Protein AF-A0A921Z868-F1 (afdb_monomer_lite)

Secondary structure (DSSP, 8-state):
-BS-----TT-HHHHHHHHHHHHHH---HHHHHHHHHHHHHHHHHHTT--SSS-------B-GGGGSHHHHTTS-HHHHTT--GGGSS--HHHHHHHHHHHHHHHTS---SGGGBTTTB--HHHHH-HHHHHHHHHHHHT-

Radius of gyration: 20.1 Å; chains: 1; bounding box: 39×44×49 Å

Foldseek 3Di:
DEDQDFDDCPDPVLVVVQVCCCPPVVDHSVLVRLLVSLVVLLVVQVVQDDDPLGDDDRDDHDLVCLDPSNLVSHPPVVSVVCDPVNHPDDPVRNVVVVVVVCVVSPPDD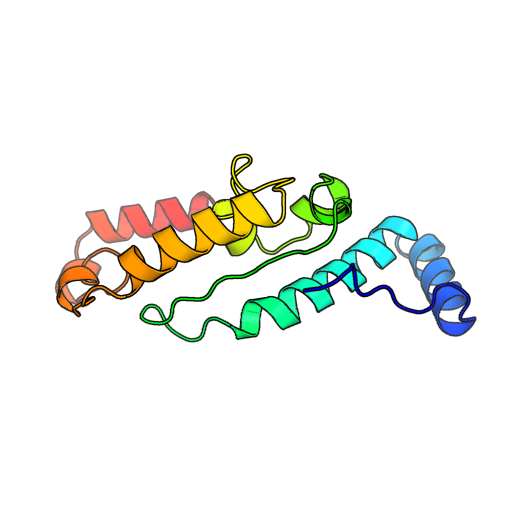DVVNCYPPPDDDPVRVPDPVNVVVVVVVVVVD

Structure (mmCIF, N/CA/C/O backbone):
data_AF-A0A921Z868-F1
#
_entry.id   AF-A0A921Z868-F1
#
loop_
_atom_site.group_PDB
_atom_site.id
_atom_site.type_symbol
_atom_site.label_atom_id
_atom_site.label_alt_id
_atom_site.label_comp_id
_atom_site.label_asym_id
_atom_site.label_entity_id
_atom_site.label_seq_id
_atom_site.pdbx_PDB_ins_code
_atom_site.Cartn_x
_atom_site.Cartn_y
_atom_site.Cartn_z
_atom_site.occupancy
_atom_site.B_iso_or_equiv
_atom_site.auth_seq_id
_atom_site.auth_comp_id
_atom_site.auth_asym_id
_atom_site.auth_atom_id
_atom_site.pdbx_PDB_model_num
ATOM 1 N N . MET A 1 1 ? 4.051 8.704 1.900 1.00 89.56 1 MET A N 1
ATOM 2 C CA . MET A 1 1 ? 5.018 8.304 0.860 1.00 89.56 1 MET A CA 1
ATOM 3 C C . MET A 1 1 ? 4.759 9.133 -0.376 1.00 89.56 1 MET A C 1
ATOM 5 O O . MET A 1 1 ? 3.651 9.090 -0.898 1.00 89.56 1 MET A O 1
ATOM 9 N N . PHE A 1 2 ? 5.755 9.905 -0.797 1.00 93.56 2 PHE A N 1
ATOM 10 C CA . PHE A 1 2 ? 5.672 10.733 -1.993 1.00 93.56 2 PHE A CA 1
ATOM 11 C C . PHE A 1 2 ? 6.247 9.977 -3.184 1.00 93.56 2 PHE A C 1
ATOM 13 O O . PHE A 1 2 ? 7.409 9.577 -3.151 1.00 93.56 2 PHE A O 1
ATOM 20 N N . GLY A 1 3 ? 5.429 9.787 -4.220 1.00 93.69 3 GLY A N 1
ATOM 21 C CA . GLY A 1 3 ? 5.835 9.065 -5.421 1.00 93.69 3 GLY A CA 1
ATOM 22 C C . GLY A 1 3 ? 6.050 7.561 -5.221 1.00 93.69 3 GLY A C 1
ATOM 23 O O . GLY A 1 3 ? 5.985 7.027 -4.113 1.00 93.69 3 GLY A O 1
ATOM 24 N N . ILE A 1 4 ? 6.308 6.870 -6.333 1.00 93.62 4 ILE A N 1
ATOM 25 C CA . ILE A 1 4 ? 6.720 5.462 -6.342 1.00 93.62 4 ILE A CA 1
ATOM 26 C C . ILE A 1 4 ? 8.253 5.402 -6.404 1.00 93.62 4 ILE A C 1
ATOM 28 O O . ILE A 1 4 ? 8.825 5.986 -7.331 1.00 93.62 4 ILE A O 1
ATOM 32 N N . PRO A 1 5 ? 8.921 4.692 -5.474 1.00 94.88 5 PRO A N 1
ATOM 33 C CA . PRO A 1 5 ? 10.377 4.628 -5.410 1.00 94.88 5 PRO A CA 1
ATOM 34 C C . PRO A 1 5 ? 10.931 3.669 -6.474 1.00 94.88 5 PRO A C 1
ATOM 36 O O . PRO A 1 5 ? 11.266 2.521 -6.190 1.00 94.88 5 PRO A O 1
ATOM 39 N N . TYR A 1 6 ? 11.000 4.134 -7.720 1.00 93.38 6 TYR A N 1
ATOM 40 C CA . TYR A 1 6 ? 11.653 3.396 -8.797 1.00 93.38 6 TYR A CA 1
ATOM 41 C C . TYR A 1 6 ? 13.171 3.554 -8.730 1.00 93.38 6 TYR A C 1
ATOM 43 O O . TYR A 1 6 ? 13.695 4.652 -8.549 1.00 93.38 6 TYR A O 1
ATOM 51 N N . VAL A 1 7 ? 13.873 2.444 -8.942 1.00 91.38 7 VAL A N 1
ATOM 52 C CA . VAL A 1 7 ? 15.312 2.449 -9.210 1.00 91.38 7 VAL A CA 1
ATOM 53 C C . VAL A 1 7 ? 15.600 3.071 -10.577 1.00 91.38 7 VAL A C 1
ATOM 55 O O . VAL A 1 7 ? 14.751 3.073 -11.470 1.00 91.38 7 VAL A O 1
ATOM 58 N N . PHE A 1 8 ? 16.816 3.585 -10.760 1.00 92.62 8 PHE A N 1
ATOM 59 C CA . PHE A 1 8 ? 17.227 4.193 -12.022 1.00 92.62 8 PHE A CA 1
ATOM 60 C C . PHE A 1 8 ? 17.201 3.175 -13.173 1.00 92.62 8 PHE A C 1
ATOM 62 O O . PHE A 1 8 ? 18.060 2.294 -13.273 1.00 92.62 8 PHE A O 1
ATOM 69 N N . THR A 1 9 ? 16.216 3.314 -14.063 1.00 89.62 9 THR A N 1
ATOM 70 C CA . THR A 1 9 ? 15.910 2.334 -15.118 1.00 89.62 9 THR A CA 1
ATOM 71 C C . THR A 1 9 ? 16.952 2.276 -16.232 1.00 89.62 9 THR A C 1
ATOM 73 O O . THR A 1 9 ? 17.073 1.260 -16.912 1.00 89.62 9 THR A O 1
ATOM 76 N N . GLN A 1 10 ? 17.747 3.332 -16.422 1.00 89.88 10 GLN A N 1
ATOM 77 C CA . GLN A 1 10 ? 18.775 3.367 -17.468 1.00 89.88 10 GLN A CA 1
ATOM 78 C C . GLN A 1 10 ? 20.109 2.730 -17.034 1.00 89.88 10 GLN A C 1
ATOM 80 O O . GLN A 1 10 ? 21.035 2.653 -17.842 1.00 89.88 10 GLN A O 1
ATOM 85 N N . SER A 1 11 ? 20.219 2.242 -15.793 1.00 94.69 11 SER A N 1
ATOM 86 C CA . SER A 1 11 ? 21.416 1.546 -15.307 1.00 94.69 11 SER A CA 1
ATOM 87 C C . SER A 1 11 ? 21.700 0.272 -16.109 1.00 94.69 11 SER A C 1
ATOM 89 O O . SER A 1 11 ? 20.817 -0.568 -16.290 1.00 94.69 11 SER A O 1
ATOM 91 N N . ARG A 1 12 ? 22.959 0.083 -16.531 1.00 95.31 12 ARG A N 1
ATOM 92 C CA . ARG A 1 12 ? 23.402 -1.131 -17.243 1.00 95.31 12 ARG A CA 1
ATOM 93 C C . ARG A 1 12 ? 23.224 -2.396 -16.400 1.00 95.31 12 ARG A C 1
ATOM 95 O O . ARG A 1 12 ? 22.795 -3.414 -16.927 1.00 95.31 12 ARG A O 1
ATOM 102 N N . ILE A 1 13 ? 23.496 -2.309 -15.095 1.00 95.19 13 ILE A N 1
ATOM 103 C CA . ILE A 1 13 ? 23.361 -3.436 -14.158 1.00 95.19 13 ILE A CA 1
ATOM 104 C C . ILE A 1 13 ? 21.901 -3.886 -14.081 1.00 95.19 13 ILE A C 1
ATOM 106 O O . ILE A 1 13 ? 21.606 -5.078 -14.116 1.00 95.19 13 ILE A O 1
ATOM 110 N N . LEU A 1 14 ? 20.976 -2.926 -14.003 1.00 94.31 14 LEU A N 1
ATOM 111 C CA . LEU A 1 14 ? 19.555 -3.236 -13.933 1.00 94.31 14 LEU A CA 1
ATOM 112 C C . LEU A 1 14 ? 19.052 -3.831 -15.249 1.00 94.31 14 LEU A C 1
ATOM 114 O O . LEU A 1 14 ? 18.347 -4.829 -15.202 1.00 94.31 14 LEU A O 1
ATOM 118 N N . LYS A 1 15 ? 19.449 -3.277 -16.402 1.00 94.50 15 LYS A N 1
ATOM 119 C CA . LYS A 1 15 ? 19.085 -3.832 -17.715 1.00 94.50 15 LYS A CA 1
ATOM 120 C C . LYS A 1 15 ? 19.548 -5.279 -17.876 1.00 94.50 15 LYS A C 1
ATOM 122 O O . LYS A 1 15 ? 18.722 -6.133 -18.151 1.00 94.50 15 LYS A O 1
ATOM 127 N N . ALA A 1 16 ? 20.814 -5.571 -17.571 1.00 95.81 16 ALA A N 1
ATOM 128 C CA . ALA A 1 16 ? 21.332 -6.939 -17.628 1.00 95.81 16 ALA A CA 1
ATOM 129 C C . ALA A 1 16 ? 20.565 -7.897 -16.696 1.00 95.81 16 ALA A C 1
ATOM 131 O O . ALA A 1 16 ? 20.282 -9.037 -17.058 1.00 95.81 16 ALA A O 1
ATOM 132 N N . ARG A 1 17 ? 20.175 -7.429 -15.501 1.00 95.56 17 ARG A N 1
ATOM 133 C CA . ARG A 1 17 ? 19.330 -8.205 -14.584 1.00 95.56 17 ARG A CA 1
ATOM 134 C C . ARG A 1 17 ? 17.926 -8.438 -15.148 1.00 95.56 17 ARG A C 1
ATOM 136 O O . ARG A 1 17 ? 17.387 -9.525 -14.975 1.00 95.56 17 ARG A O 1
ATOM 143 N N . LEU A 1 18 ? 17.330 -7.428 -15.775 1.00 95.00 18 LEU A N 1
ATOM 144 C CA . LEU A 1 18 ? 16.012 -7.521 -16.401 1.00 95.00 18 LEU A CA 1
ATOM 145 C C . LEU A 1 18 ? 16.025 -8.489 -17.592 1.00 95.00 18 LEU A C 1
ATOM 147 O O . LEU A 1 18 ? 15.141 -9.337 -17.667 1.00 95.00 18 LEU A O 1
ATOM 151 N N . ASP A 1 19 ? 17.054 -8.430 -18.442 1.00 95.31 19 ASP A N 1
ATOM 152 C CA . ASP A 1 19 ? 17.256 -9.369 -19.552 1.00 95.31 19 ASP A CA 1
ATOM 153 C C . ASP A 1 19 ? 17.386 -10.810 -19.035 1.00 95.31 19 ASP A C 1
ATOM 155 O O . ASP A 1 19 ? 16.680 -11.703 -19.494 1.00 95.31 19 ASP A O 1
ATOM 159 N N . TYR A 1 20 ? 18.194 -11.029 -17.991 1.00 96.81 20 TYR A N 1
ATOM 160 C CA . TYR A 1 20 ? 18.324 -12.344 -17.357 1.00 96.81 20 TYR A CA 1
ATOM 161 C C . TYR A 1 20 ? 16.990 -12.870 -16.797 1.00 96.81 20 TYR A C 1
ATOM 163 O O . TYR A 1 20 ? 16.647 -14.037 -16.985 1.00 96.81 20 TYR A O 1
ATOM 171 N N . LEU A 1 21 ? 16.210 -12.014 -16.125 1.00 96.62 21 LEU A N 1
ATOM 172 C CA . LEU A 1 21 ? 14.900 -12.384 -15.576 1.00 96.62 21 LEU A CA 1
ATOM 173 C C . LEU A 1 21 ? 13.869 -12.696 -16.666 1.00 96.62 21 LEU A C 1
ATOM 175 O O . LEU A 1 21 ? 13.034 -13.586 -16.483 1.00 96.62 21 LEU A O 1
ATOM 179 N N . ARG A 1 22 ? 13.937 -11.989 -17.794 1.00 95.38 22 ARG A N 1
ATOM 180 C CA . ARG A 1 22 ? 13.094 -12.245 -18.959 1.00 95.38 22 ARG A CA 1
ATOM 181 C C . ARG A 1 22 ? 13.444 -13.586 -19.599 1.00 95.38 22 ARG A C 1
ATOM 183 O O . ARG A 1 22 ? 12.546 -14.389 -19.827 1.00 95.38 22 ARG A O 1
ATOM 190 N N . ASP A 1 23 ? 14.727 -13.841 -19.836 1.00 96.56 23 ASP A N 1
ATOM 191 C CA . ASP A 1 23 ? 15.167 -14.989 -20.629 1.00 96.56 23 ASP A CA 1
ATOM 192 C C . ASP A 1 23 ? 15.126 -16.305 -19.828 1.00 96.56 23 ASP A C 1
ATOM 194 O O . ASP A 1 23 ? 14.766 -17.344 -20.375 1.00 96.56 23 ASP A O 1
ATOM 198 N N . GLN A 1 24 ? 15.450 -16.278 -18.527 1.00 97.00 24 GLN A N 1
ATOM 199 C CA . GLN A 1 24 ? 15.486 -17.486 -17.684 1.00 97.00 24 GLN A CA 1
ATOM 200 C C . GLN A 1 24 ? 14.175 -17.771 -16.946 1.00 97.00 24 GLN A C 1
ATOM 202 O O . GLN A 1 24 ? 13.808 -18.929 -16.767 1.00 97.00 24 GLN A O 1
ATOM 207 N N . PHE A 1 25 ? 13.472 -16.727 -16.493 1.00 95.31 25 PHE A N 1
ATOM 208 C CA . PHE A 1 25 ? 12.293 -16.868 -15.625 1.00 95.31 25 PHE A CA 1
ATOM 209 C C . PHE A 1 25 ? 10.996 -16.378 -16.275 1.00 95.31 25 PHE A C 1
ATOM 211 O O . PHE A 1 25 ? 9.948 -16.429 -15.634 1.00 95.31 25 PHE A O 1
ATOM 218 N N . GLN A 1 26 ? 11.049 -15.894 -17.523 1.00 95.31 26 GLN A N 1
ATOM 219 C CA . GLN A 1 26 ? 9.895 -15.351 -18.253 1.00 95.31 26 GLN A CA 1
ATOM 220 C C . GLN A 1 26 ? 9.190 -14.203 -17.507 1.00 95.31 26 GLN A C 1
ATOM 222 O O . GLN A 1 26 ? 7.992 -13.962 -17.670 1.00 95.31 26 GLN A O 1
ATOM 227 N N . ILE A 1 27 ? 9.935 -13.460 -16.682 1.00 95.12 27 ILE A N 1
ATOM 228 C CA . ILE A 1 27 ? 9.400 -12.324 -15.932 1.00 95.12 27 ILE A CA 1
ATOM 229 C C . ILE A 1 27 ? 9.498 -11.074 -16.800 1.00 95.12 27 ILE A C 1
ATOM 231 O O . ILE A 1 27 ? 10.575 -10.688 -17.252 1.00 95.12 27 ILE A O 1
ATOM 235 N N . ARG A 1 28 ? 8.367 -10.392 -16.996 1.00 94.19 28 ARG A N 1
ATOM 236 C CA . ARG A 1 28 ? 8.333 -9.121 -17.725 1.00 94.19 28 ARG A CA 1
ATOM 237 C C . ARG A 1 28 ? 9.033 -8.026 -16.928 1.00 94.19 28 ARG A C 1
ATOM 239 O O . ARG A 1 28 ? 8.842 -7.897 -15.718 1.00 94.19 28 ARG A O 1
ATOM 246 N 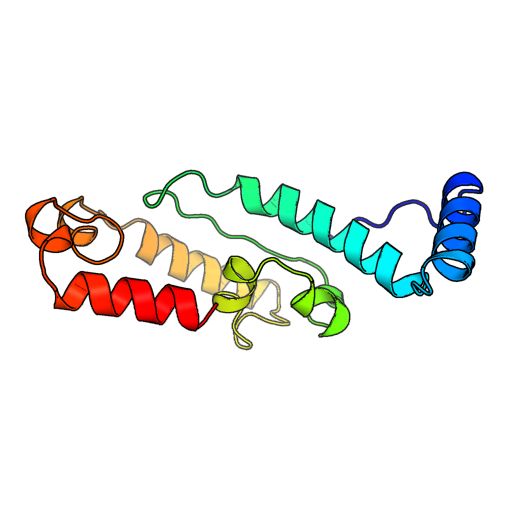N . GLU A 1 29 ? 9.748 -7.159 -17.632 1.00 92.81 29 GLU A N 1
ATOM 247 C CA . GLU A 1 29 ? 10.531 -6.083 -17.016 1.00 92.81 29 GLU A CA 1
ATOM 248 C C . GLU A 1 29 ? 9.671 -5.159 -16.139 1.00 92.81 29 GLU A C 1
ATOM 250 O O . GLU A 1 29 ? 10.017 -4.855 -14.997 1.00 92.81 29 GLU A O 1
ATOM 255 N N . ASN A 1 30 ? 8.490 -4.780 -16.640 1.00 91.56 30 ASN A N 1
ATOM 256 C CA . ASN A 1 30 ? 7.541 -3.930 -15.919 1.00 91.56 30 ASN A CA 1
ATOM 257 C C . ASN A 1 30 ? 7.011 -4.572 -14.628 1.00 91.56 30 ASN A C 1
ATOM 259 O O . ASN A 1 30 ? 6.765 -3.858 -13.650 1.00 91.56 30 ASN A O 1
ATOM 263 N N . ASP A 1 31 ? 6.846 -5.898 -14.610 1.00 93.19 31 ASP A N 1
ATOM 264 C CA . ASP A 1 31 ? 6.366 -6.621 -13.431 1.00 93.19 31 ASP A CA 1
ATOM 265 C C . ASP A 1 31 ? 7.430 -6.608 -12.332 1.00 93.19 31 ASP A C 1
ATOM 267 O O . ASP A 1 31 ? 7.106 -6.338 -11.173 1.00 93.19 31 ASP A O 1
ATOM 271 N N . PHE A 1 32 ? 8.703 -6.806 -12.696 1.00 94.25 32 PHE A N 1
ATOM 272 C CA . PHE A 1 32 ? 9.820 -6.716 -11.757 1.00 94.25 32 PHE A CA 1
ATOM 273 C C . PHE A 1 32 ? 9.997 -5.296 -11.205 1.00 94.25 32 PHE A C 1
ATOM 275 O O . PHE A 1 32 ? 10.081 -5.119 -9.990 1.00 94.25 32 PHE A O 1
ATOM 282 N N . LEU A 1 33 ? 9.998 -4.274 -12.069 1.00 93.94 33 LEU A N 1
ATOM 283 C CA . LEU A 1 33 ? 10.144 -2.877 -11.643 1.00 93.94 33 LEU A CA 1
ATOM 284 C C . LEU A 1 33 ? 9.020 -2.449 -10.697 1.00 93.94 33 LEU A C 1
ATOM 286 O O . LEU A 1 33 ? 9.259 -1.768 -9.700 1.00 93.94 33 LEU A O 1
ATOM 290 N N . THR A 1 34 ? 7.786 -2.852 -11.005 1.00 93.75 34 THR A N 1
ATOM 291 C CA . THR A 1 34 ? 6.628 -2.547 -10.162 1.00 93.75 34 THR A CA 1
ATOM 292 C C . THR A 1 34 ? 6.707 -3.304 -8.843 1.00 93.75 34 THR A C 1
ATOM 294 O O . THR A 1 34 ? 6.489 -2.709 -7.793 1.00 93.75 34 THR A O 1
ATOM 297 N N . PHE A 1 35 ? 7.064 -4.588 -8.866 1.00 94.25 35 PHE A N 1
ATOM 298 C CA . PHE A 1 35 ? 7.253 -5.382 -7.656 1.00 94.25 35 PHE A CA 1
ATOM 299 C C . PHE A 1 35 ? 8.309 -4.776 -6.726 1.00 94.25 35 PHE A C 1
ATOM 301 O O . PHE A 1 35 ? 8.038 -4.582 -5.542 1.00 94.25 35 PHE A O 1
ATOM 308 N N . ASP A 1 36 ? 9.484 -4.433 -7.255 1.00 95.12 36 ASP A N 1
ATOM 309 C CA . ASP A 1 36 ? 10.579 -3.896 -6.452 1.00 95.12 36 ASP A CA 1
ATOM 310 C C . ASP A 1 36 ? 10.220 -2.541 -5.830 1.00 95.12 36 ASP A C 1
ATOM 312 O O . ASP A 1 36 ? 10.394 -2.332 -4.626 1.00 95.12 36 ASP A O 1
ATOM 316 N N . ALA A 1 37 ? 9.618 -1.647 -6.617 1.00 95.06 37 ALA A N 1
ATOM 317 C CA . ALA A 1 37 ? 9.178 -0.354 -6.117 1.00 95.06 37 ALA A CA 1
ATOM 318 C C . ALA A 1 37 ? 8.084 -0.491 -5.044 1.00 95.06 37 ALA A C 1
ATOM 320 O O . ALA A 1 37 ? 8.151 0.164 -4.002 1.00 95.06 37 ALA A O 1
ATOM 321 N N . MET A 1 38 ? 7.102 -1.375 -5.255 1.00 94.81 38 MET A N 1
ATOM 322 C CA . MET A 1 38 ? 6.020 -1.613 -4.293 1.00 94.81 38 MET A CA 1
ATOM 323 C C . MET A 1 38 ? 6.516 -2.286 -3.008 1.00 94.81 38 MET A C 1
ATOM 325 O O . MET A 1 38 ? 6.024 -1.967 -1.924 1.00 94.81 38 MET A O 1
ATOM 329 N N . ARG A 1 39 ? 7.531 -3.151 -3.098 1.00 94.06 39 ARG A N 1
ATOM 330 C CA . ARG A 1 39 ? 8.187 -3.776 -1.943 1.00 94.06 39 ARG A CA 1
ATOM 331 C C . ARG A 1 39 ? 8.874 -2.734 -1.060 1.00 94.06 39 ARG A C 1
ATOM 333 O O . ARG A 1 39 ? 8.638 -2.720 0.146 1.00 94.06 39 ARG A O 1
ATOM 340 N N . HIS A 1 40 ? 9.669 -1.835 -1.643 1.00 94.44 40 HIS A N 1
ATOM 341 C CA . HIS A 1 40 ? 10.321 -0.752 -0.894 1.00 94.44 40 HIS A CA 1
ATOM 342 C C . HIS A 1 40 ? 9.303 0.227 -0.297 1.00 94.44 40 HIS A C 1
ATOM 344 O O . HIS A 1 40 ? 9.386 0.593 0.875 1.00 94.44 40 HIS A O 1
ATOM 350 N N . ALA A 1 41 ? 8.297 0.598 -1.087 1.00 94.56 41 ALA A N 1
ATOM 351 C CA . ALA A 1 41 ? 7.169 1.416 -0.667 1.00 94.56 41 ALA A CA 1
ATOM 352 C C . ALA A 1 41 ? 6.470 0.831 0.581 1.00 94.56 41 ALA A C 1
ATOM 354 O O . ALA A 1 41 ? 6.356 1.498 1.615 1.00 94.56 41 ALA A O 1
ATOM 355 N N . ALA A 1 42 ? 6.053 -0.434 0.513 1.00 93.25 42 ALA A N 1
ATOM 356 C CA . ALA A 1 42 ? 5.396 -1.121 1.618 1.00 93.25 42 ALA A CA 1
ATOM 357 C C . ALA A 1 42 ? 6.312 -1.277 2.841 1.00 93.25 42 ALA A C 1
ATOM 359 O O . ALA A 1 42 ? 5.846 -1.140 3.969 1.00 93.25 42 ALA A O 1
ATOM 360 N N . GLN A 1 43 ? 7.611 -1.506 2.635 1.00 93.06 43 GLN A N 1
ATOM 361 C CA . GLN A 1 43 ? 8.584 -1.617 3.722 1.00 93.06 43 GLN A CA 1
ATOM 362 C C . GLN A 1 43 ? 8.697 -0.317 4.527 1.00 93.06 43 GLN A C 1
ATOM 364 O O . GLN A 1 43 ? 8.738 -0.361 5.754 1.00 93.06 43 GLN A O 1
ATOM 369 N N . CYS A 1 44 ? 8.738 0.836 3.858 1.00 92.25 44 CYS A N 1
ATOM 370 C CA . CYS A 1 44 ? 8.790 2.132 4.533 1.00 92.25 44 CYS A CA 1
ATOM 371 C C . CYS A 1 44 ? 7.501 2.407 5.316 1.00 92.25 44 CYS A C 1
ATOM 373 O O . CYS A 1 44 ? 7.551 2.829 6.468 1.00 92.25 44 CYS A O 1
ATOM 375 N N . VAL A 1 45 ? 6.350 2.135 4.698 1.00 91.75 45 VAL A N 1
ATOM 376 C CA . VAL A 1 45 ? 5.031 2.379 5.296 1.00 91.75 45 VAL A CA 1
ATOM 377 C C . VAL A 1 45 ? 4.750 1.441 6.472 1.00 91.75 45 VAL A C 1
ATOM 379 O O . VAL A 1 45 ? 4.238 1.878 7.500 1.00 91.75 45 VAL A O 1
ATOM 382 N N . GLY A 1 46 ? 5.153 0.174 6.369 1.00 90.38 46 GLY A N 1
ATOM 383 C CA . GLY A 1 46 ? 4.942 -0.836 7.406 1.00 90.38 46 GLY A CA 1
ATOM 384 C C . GLY A 1 46 ? 5.670 -0.560 8.723 1.00 90.38 46 GLY A C 1
ATOM 385 O O . GLY A 1 46 ? 5.313 -1.145 9.737 1.00 90.38 46 GLY A O 1
ATOM 386 N N . ARG A 1 47 ? 6.648 0.356 8.750 1.00 90.81 47 ARG A N 1
ATOM 387 C CA . ARG A 1 47 ? 7.362 0.743 9.981 1.00 90.81 47 ARG A CA 1
ATOM 388 C C . ARG A 1 47 ? 6.538 1.615 10.931 1.00 90.81 47 ARG A C 1
ATOM 390 O O . ARG A 1 47 ? 6.961 1.805 12.069 1.00 90.81 47 ARG A O 1
ATOM 397 N N . ALA A 1 48 ? 5.412 2.165 10.471 1.00 89.44 48 ALA A N 1
ATOM 398 C CA . ALA A 1 48 ? 4.580 3.060 11.274 1.00 89.44 48 ALA A CA 1
ATOM 399 C C . ALA A 1 48 ? 3.774 2.336 12.369 1.00 89.44 48 ALA A C 1
ATOM 401 O O . ALA A 1 48 ? 3.357 2.980 13.323 1.00 89.44 48 ALA A O 1
ATOM 402 N N . LEU A 1 49 ? 3.567 1.021 12.249 1.00 89.69 49 LEU A N 1
ATOM 403 C CA . LEU A 1 49 ? 2.841 0.209 13.230 1.00 89.69 49 LEU A CA 1
ATOM 404 C C . LEU A 1 49 ? 3.807 -0.781 13.890 1.00 89.69 49 LEU A C 1
ATOM 406 O O . LEU A 1 49 ? 4.551 -1.460 13.181 1.00 89.69 49 LEU A O 1
ATOM 410 N N . ARG A 1 50 ? 3.799 -0.884 15.227 1.00 88.50 50 ARG A N 1
ATOM 411 C CA . ARG A 1 50 ? 4.615 -1.869 15.967 1.00 88.50 50 ARG A CA 1
ATOM 412 C C . ARG A 1 50 ? 3.767 -2.815 16.814 1.00 88.50 50 ARG A C 1
ATOM 414 O O . ARG A 1 50 ? 4.068 -4.003 16.862 1.00 88.50 50 ARG A O 1
ATOM 421 N N . GLY A 1 51 ? 2.706 -2.314 17.440 1.00 86.56 51 GLY A N 1
ATOM 422 C CA . GLY A 1 51 ? 1.760 -3.093 18.240 1.00 86.56 51 GLY A CA 1
ATOM 423 C C . GLY A 1 51 ? 0.300 -2.894 17.830 1.00 86.56 51 GLY A C 1
ATOM 424 O O . GLY A 1 51 ? -0.016 -2.113 16.939 1.00 86.56 51 GLY A O 1
ATOM 425 N N . LYS A 1 52 ? -0.610 -3.607 18.505 1.00 85.50 52 LYS A N 1
ATOM 426 C CA . LYS A 1 52 ? -2.070 -3.466 18.318 1.00 85.50 52 LYS A CA 1
ATOM 427 C C . LYS A 1 52 ? -2.642 -2.188 18.937 1.00 85.50 52 LYS A C 1
ATOM 429 O O . LYS A 1 52 ? -3.724 -1.769 18.553 1.00 85.50 52 LYS A O 1
ATOM 434 N N . THR A 1 53 ? -1.922 -1.600 19.886 1.00 85.94 53 THR A N 1
ATOM 435 C CA . THR A 1 53 ? -2.245 -0.312 20.512 1.00 85.94 53 THR A CA 1
ATOM 436 C C . THR A 1 53 ? -1.785 0.875 19.675 1.00 85.94 53 THR A C 1
ATOM 438 O O . THR A 1 53 ? -2.260 1.987 19.883 1.00 85.94 53 THR A O 1
ATOM 441 N N . ASP A 1 54 ? -0.854 0.652 18.746 1.00 90.06 54 ASP A N 1
ATOM 442 C CA . ASP A 1 54 ? -0.337 1.710 17.894 1.00 90.06 54 ASP A CA 1
ATOM 443 C C . ASP A 1 54 ? -1.293 1.938 16.731 1.00 90.06 54 ASP A C 1
ATOM 445 O O . ASP A 1 54 ? -1.740 1.000 16.068 1.00 90.06 54 ASP A O 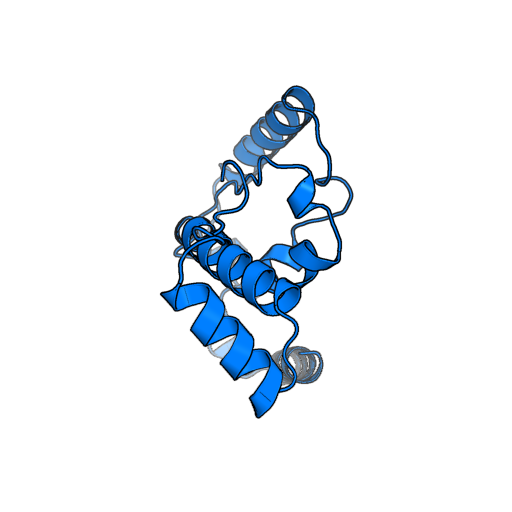1
ATOM 449 N N . TYR A 1 55 ? -1.549 3.203 16.435 1.00 92.31 55 TYR A N 1
ATOM 450 C CA . TYR A 1 55 ? -2.290 3.614 15.259 1.00 92.31 55 TYR A CA 1
ATOM 451 C C . TYR A 1 55 ? -1.454 4.618 14.469 1.00 92.31 55 TYR A C 1
ATOM 453 O O . TYR A 1 55 ? -0.709 5.427 15.020 1.00 92.31 55 TYR A O 1
ATOM 461 N N . GLY A 1 56 ? -1.561 4.560 13.147 1.00 92.25 56 GLY A N 1
ATOM 462 C CA . GLY A 1 56 ? -0.821 5.442 12.258 1.00 92.25 56 GLY A CA 1
ATOM 463 C C . GLY A 1 56 ? -1.570 5.675 10.960 1.00 92.25 56 GLY A C 1
ATOM 464 O O . GLY A 1 56 ? -2.302 4.809 10.485 1.00 92.25 56 GLY A O 1
ATOM 465 N N . ILE A 1 57 ? -1.368 6.854 10.376 1.00 93.38 57 ILE A N 1
ATOM 466 C CA . ILE A 1 57 ? -1.912 7.196 9.064 1.00 93.38 57 ILE A CA 1
ATOM 467 C C . ILE A 1 57 ? -0.845 6.938 8.006 1.00 93.38 57 ILE A C 1
ATOM 469 O O . ILE A 1 57 ? 0.266 7.465 8.065 1.00 93.38 57 ILE A O 1
ATOM 473 N N . MET A 1 58 ? -1.207 6.142 7.006 1.00 93.75 58 MET A N 1
ATOM 474 C CA . MET A 1 58 ? -0.355 5.798 5.876 1.00 93.75 58 MET A CA 1
ATOM 475 C C . MET A 1 58 ? -0.912 6.452 4.613 1.00 93.75 58 MET A C 1
ATOM 477 O O . MET A 1 58 ? -1.953 6.043 4.108 1.00 93.75 58 MET A O 1
ATOM 481 N N . ILE A 1 59 ? -0.225 7.472 4.096 1.00 93.81 59 ILE A N 1
ATOM 482 C CA . ILE A 1 59 ? -0.663 8.210 2.900 1.00 93.81 59 ILE A CA 1
ATOM 483 C C . ILE A 1 59 ? 0.227 7.852 1.712 1.00 93.81 59 ILE A C 1
ATOM 485 O O . ILE A 1 59 ? 1.454 7.971 1.790 1.00 93.81 59 ILE A O 1
ATOM 489 N N . PHE A 1 60 ? -0.390 7.474 0.594 1.00 94.81 60 PHE A N 1
ATOM 490 C CA . PHE A 1 60 ? 0.266 7.268 -0.697 1.00 94.81 60 PHE A CA 1
ATOM 491 C C . PHE A 1 60 ? -0.038 8.459 -1.612 1.00 94.81 60 PHE A C 1
ATOM 493 O O . PHE A 1 60 ? -1.109 8.547 -2.202 1.00 94.81 60 PHE A O 1
ATOM 500 N N . ALA A 1 61 ? 0.899 9.399 -1.711 1.00 94.25 61 ALA A N 1
ATOM 501 C CA . ALA A 1 61 ? 0.715 10.664 -2.419 1.00 94.25 61 ALA A CA 1
ATOM 502 C C . ALA A 1 61 ? 1.148 10.553 -3.893 1.00 94.25 61 ALA A C 1
ATOM 504 O O . ALA A 1 61 ? 2.075 11.232 -4.330 1.00 94.25 61 ALA A O 1
ATOM 505 N N . ASP A 1 62 ? 0.523 9.639 -4.642 1.00 94.31 62 ASP A N 1
ATOM 506 C CA . ASP A 1 62 ? 0.690 9.507 -6.096 1.00 94.31 62 ASP A CA 1
ATOM 507 C C . ASP A 1 62 ? -0.492 8.740 -6.715 1.00 94.31 62 ASP A C 1
ATOM 509 O O . ASP A 1 62 ? -0.838 7.643 -6.270 1.00 94.31 62 ASP A O 1
ATOM 513 N N . LYS A 1 63 ? -1.077 9.275 -7.794 1.00 92.12 63 LYS A N 1
ATOM 514 C CA . LYS A 1 63 ? -2.196 8.654 -8.527 1.00 92.12 63 LYS A CA 1
ATOM 515 C C . LYS A 1 63 ? -1.868 7.243 -9.025 1.00 92.12 63 LYS A C 1
ATOM 517 O O . LYS A 1 63 ? -2.752 6.395 -9.142 1.00 92.12 63 LYS A O 1
ATOM 522 N N . ARG A 1 64 ? -0.596 6.954 -9.309 1.00 92.81 64 ARG A N 1
ATOM 523 C CA . ARG A 1 64 ? -0.154 5.649 -9.815 1.00 92.81 64 ARG A CA 1
ATOM 524 C C . ARG A 1 64 ? -0.435 4.511 -8.828 1.00 92.81 64 ARG A C 1
ATOM 526 O O . ARG A 1 64 ? -0.678 3.401 -9.296 1.00 92.81 64 ARG A O 1
ATOM 533 N N . PHE A 1 65 ? -0.473 4.770 -7.516 1.00 91.94 65 PHE A N 1
ATOM 534 C CA . PHE A 1 65 ? -0.837 3.759 -6.511 1.00 91.94 65 PHE A CA 1
ATOM 535 C C . PHE A 1 65 ? -2.288 3.283 -6.629 1.00 91.94 65 PHE A C 1
ATOM 537 O O . PHE A 1 65 ? -2.579 2.155 -6.245 1.00 91.94 65 PHE A O 1
ATOM 544 N N . SER A 1 66 ? -3.186 4.094 -7.204 1.00 91.25 66 SER A N 1
ATOM 545 C CA . SER A 1 66 ? -4.585 3.702 -7.414 1.00 91.25 66 SER A CA 1
ATOM 546 C C . SER A 1 66 ? -4.751 2.654 -8.518 1.00 91.25 66 SER A C 1
ATOM 548 O O . SER A 1 66 ? -5.810 2.033 -8.604 1.00 91.25 66 SER A O 1
ATOM 550 N N . ARG A 1 67 ? -3.749 2.451 -9.383 1.00 91.75 67 ARG A N 1
ATOM 551 C CA . ARG A 1 67 ? -3.838 1.467 -10.466 1.00 91.75 67 ARG A CA 1
ATOM 552 C C . ARG A 1 67 ? -3.779 0.037 -9.917 1.00 91.75 67 ARG A C 1
ATOM 554 O O . ARG A 1 67 ? -2.967 -0.265 -9.041 1.00 91.75 67 ARG A O 1
ATOM 561 N N . ALA A 1 68 ? -4.585 -0.859 -10.487 1.00 90.81 68 ALA A N 1
ATOM 562 C CA . ALA A 1 68 ? -4.707 -2.247 -10.036 1.00 90.81 68 ALA A CA 1
ATOM 563 C C . ALA A 1 68 ? -3.375 -3.022 -10.056 1.00 90.81 68 ALA A C 1
ATOM 565 O O . ALA A 1 68 ? -3.101 -3.798 -9.141 1.00 90.81 68 ALA A O 1
ATOM 566 N N . ASP A 1 69 ? -2.505 -2.757 -11.040 1.00 90.62 69 ASP A N 1
ATOM 567 C CA . ASP A 1 69 ? -1.183 -3.388 -11.163 1.00 90.62 69 ASP A CA 1
ATOM 568 C C . ASP A 1 69 ? -0.266 -3.102 -9.968 1.00 90.62 69 ASP A C 1
ATOM 570 O O . ASP A 1 69 ? 0.588 -3.918 -9.635 1.00 90.62 69 ASP A O 1
ATOM 574 N N . LYS A 1 70 ? -0.457 -1.959 -9.301 1.00 91.69 70 LYS A N 1
ATOM 575 C CA . LYS A 1 70 ? 0.367 -1.530 -8.163 1.00 91.69 70 LYS A CA 1
ATOM 576 C C . LYS A 1 70 ? -0.323 -1.809 -6.843 1.00 91.69 70 LYS A C 1
ATOM 578 O O . LYS A 1 70 ? 0.297 -2.351 -5.934 1.00 91.69 70 LYS A O 1
ATOM 583 N N . ARG A 1 71 ? -1.623 -1.515 -6.759 1.00 90.94 71 ARG A N 1
ATOM 584 C CA . ARG A 1 71 ? -2.441 -1.781 -5.571 1.00 90.94 71 ARG A CA 1
ATOM 585 C C . ARG A 1 71 ? -2.416 -3.259 -5.185 1.00 90.94 71 ARG A C 1
ATOM 587 O O . ARG A 1 71 ? -2.209 -3.563 -4.017 1.00 90.94 71 ARG A O 1
ATOM 594 N N . SER A 1 72 ? -2.514 -4.163 -6.163 1.00 91.56 72 SER A N 1
ATOM 595 C CA . SER A 1 72 ? -2.461 -5.616 -5.925 1.00 91.56 72 SER A CA 1
ATOM 596 C C . SER A 1 72 ? -1.112 -6.119 -5.395 1.00 91.56 72 SER A C 1
ATOM 598 O O . SER A 1 72 ? -1.053 -7.202 -4.817 1.00 91.56 72 SER A O 1
ATOM 600 N N . LYS A 1 73 ? -0.029 -5.349 -5.567 1.00 92.75 73 LYS A N 1
ATOM 601 C CA . LYS A 1 73 ? 1.321 -5.696 -5.096 1.00 92.75 73 LYS A CA 1
ATOM 602 C C . LYS A 1 73 ? 1.605 -5.216 -3.671 1.00 92.75 73 LYS A C 1
ATOM 604 O O . LYS A 1 73 ? 2.656 -5.547 -3.127 1.00 92.75 73 LYS A O 1
ATOM 609 N N . LEU A 1 74 ? 0.701 -4.449 -3.056 1.00 92.62 74 LEU A N 1
ATOM 610 C CA . LEU A 1 74 ? 0.798 -4.130 -1.631 1.00 92.62 74 LEU A CA 1
ATOM 611 C C . LEU A 1 74 ? 0.550 -5.389 -0.780 1.00 92.62 74 LEU A C 1
ATOM 613 O O . LEU A 1 74 ? -0.121 -6.315 -1.221 1.00 92.62 74 LEU A O 1
ATOM 617 N N . PRO A 1 75 ? 1.041 -5.459 0.460 1.00 92.62 75 PRO A N 1
ATOM 618 C CA . PRO A 1 75 ? 0.647 -6.513 1.393 1.00 92.62 75 PRO A CA 1
ATOM 619 C C . PRO A 1 75 ? -0.874 -6.546 1.630 1.00 92.62 75 PRO A C 1
ATOM 621 O O . PRO A 1 75 ? -1.493 -5.489 1.768 1.00 92.62 75 PRO A O 1
ATOM 624 N N . ARG A 1 76 ? -1.469 -7.748 1.736 1.00 89.88 76 ARG A N 1
ATOM 625 C CA . ARG A 1 76 ? -2.927 -7.936 1.919 1.00 89.88 76 ARG A CA 1
ATOM 626 C C . ARG A 1 76 ? -3.498 -7.125 3.088 1.00 89.88 76 ARG A C 1
ATOM 628 O O . ARG A 1 76 ? -4.498 -6.443 2.912 1.00 89.88 76 ARG A O 1
ATOM 635 N N . TRP A 1 77 ? -2.798 -7.089 4.223 1.00 90.06 77 TRP A N 1
ATOM 636 C CA . TRP A 1 77 ? -3.240 -6.341 5.406 1.00 90.06 77 TRP A CA 1
ATOM 637 C C . TRP A 1 77 ? -3.398 -4.828 5.156 1.00 90.06 77 TRP A C 1
ATOM 639 O O . TRP A 1 77 ? -4.246 -4.196 5.779 1.00 90.06 77 TRP A O 1
ATOM 649 N N . ILE A 1 78 ? -2.629 -4.238 4.228 1.00 91.56 78 ILE A N 1
ATOM 650 C CA . ILE A 1 78 ? -2.821 -2.841 3.795 1.00 91.56 78 ILE A CA 1
ATOM 651 C C . ILE A 1 78 ? -3.994 -2.758 2.814 1.00 91.56 78 ILE A C 1
ATOM 653 O O . ILE A 1 78 ? -4.816 -1.851 2.920 1.00 91.56 78 ILE A O 1
ATOM 657 N N . GLN A 1 79 ? -4.082 -3.697 1.865 1.00 91.06 79 GLN A N 1
ATOM 658 C CA . GLN A 1 79 ? -5.134 -3.706 0.840 1.00 91.06 79 GLN A CA 1
ATOM 659 C C . GLN A 1 79 ? -6.542 -3.794 1.442 1.00 91.06 79 GLN A C 1
ATOM 661 O O . GLN A 1 79 ? -7.430 -3.082 0.986 1.00 91.06 79 GLN A O 1
ATOM 666 N N . GLU A 1 80 ? -6.728 -4.604 2.488 1.00 90.06 80 GLU A N 1
ATOM 667 C CA . GLU A 1 80 ? -8.005 -4.766 3.205 1.00 90.06 80 GLU A CA 1
ATOM 668 C C . GLU A 1 80 ? -8.529 -3.444 3.789 1.00 90.06 80 GLU A C 1
ATOM 670 O O . GLU A 1 80 ? -9.736 -3.200 3.831 1.00 90.06 80 GLU A O 1
ATOM 675 N N . HIS A 1 81 ? -7.618 -2.561 4.205 1.00 90.25 81 HIS A N 1
ATOM 676 C CA . HIS A 1 81 ? -7.951 -1.266 4.801 1.00 90.25 81 HIS A CA 1
ATOM 677 C C . HIS A 1 81 ? -7.979 -0.128 3.773 1.00 90.25 81 HIS A C 1
ATOM 679 O O . HIS A 1 81 ? -8.575 0.923 4.020 1.00 90.25 81 HIS A O 1
ATOM 685 N N . LEU A 1 82 ? -7.387 -0.333 2.595 1.00 90.38 82 LEU A N 1
ATOM 686 C CA . LEU A 1 82 ? -7.412 0.613 1.489 1.00 90.38 82 LEU A CA 1
ATOM 687 C C . LEU A 1 82 ? -8.714 0.453 0.694 1.00 90.38 82 LEU A C 1
ATOM 689 O O . LEU A 1 82 ? -8.724 -0.134 -0.386 1.00 90.38 82 LEU A O 1
ATOM 693 N N . LYS A 1 83 ? -9.822 0.965 1.237 1.00 89.31 83 LYS A N 1
ATOM 694 C CA . LYS A 1 83 ? -11.137 0.979 0.571 1.00 89.31 83 LYS A CA 1
ATOM 695 C C . LYS A 1 83 ? -11.156 1.944 -0.618 1.00 89.31 83 LYS A C 1
ATOM 697 O O . LYS A 1 83 ? -10.395 2.911 -0.659 1.00 89.31 83 LYS A O 1
ATOM 702 N N . ASP A 1 84 ? -12.082 1.733 -1.550 1.00 87.75 84 ASP A N 1
ATOM 703 C CA . ASP A 1 84 ? -12.222 2.597 -2.733 1.00 87.75 84 ASP A CA 1
ATOM 704 C C . ASP A 1 84 ? -12.597 4.039 -2.367 1.00 87.75 84 ASP A C 1
ATOM 706 O O . ASP A 1 84 ? -12.134 4.972 -3.015 1.00 87.75 84 ASP A O 1
ATOM 710 N N . SER A 1 85 ? -13.313 4.242 -1.255 1.00 89.25 85 SER A N 1
ATOM 711 C CA . SER A 1 85 ? -13.607 5.572 -0.699 1.00 89.25 85 SER A CA 1
ATOM 712 C C . SER A 1 85 ? -12.365 6.347 -0.246 1.00 89.25 85 SER A C 1
ATOM 714 O O . SER A 1 85 ? -12.448 7.551 -0.040 1.00 89.25 85 SER A O 1
ATOM 716 N N . PHE A 1 86 ? -11.228 5.670 -0.052 1.00 90.50 86 PHE A N 1
ATOM 717 C CA . PHE A 1 86 ? -9.950 6.285 0.318 1.00 90.50 86 PHE A CA 1
ATOM 718 C C . PHE A 1 86 ? -8.967 6.363 -0.859 1.00 90.50 86 PHE A C 1
ATOM 720 O O . PHE A 1 86 ? -7.796 6.695 -0.671 1.00 90.50 86 PHE A O 1
ATOM 727 N N . CYS A 1 87 ? -9.421 6.054 -2.075 1.00 90.94 87 CYS A N 1
ATOM 728 C CA . CYS A 1 87 ? -8.615 6.128 -3.287 1.00 90.94 87 CYS A CA 1
ATOM 729 C C . CYS A 1 87 ? -8.886 7.439 -4.043 1.00 90.94 87 CYS A C 1
ATOM 731 O O . CYS A 1 87 ? -10.011 7.921 -4.071 1.00 90.94 87 CYS A O 1
ATOM 733 N N . ASN A 1 88 ? -7.857 7.991 -4.699 1.00 91.38 88 ASN A N 1
ATOM 734 C CA . ASN A 1 88 ? -7.942 9.220 -5.511 1.00 91.38 88 ASN A CA 1
ATOM 735 C C . ASN A 1 88 ? -8.515 10.448 -4.780 1.00 91.38 88 ASN A C 1
ATOM 737 O O . ASN A 1 88 ? -9.166 11.286 -5.395 1.00 91.38 88 ASN A O 1
ATOM 741 N N . LEU A 1 89 ? -8.233 10.562 -3.484 1.00 93.94 89 LEU A N 1
ATOM 742 C CA . LEU A 1 89 ? -8.618 11.717 -2.682 1.00 93.94 89 LEU A CA 1
ATOM 743 C C . LEU A 1 89 ? -7.834 12.971 -3.081 1.00 93.94 89 LEU A C 1
ATOM 745 O O . LEU A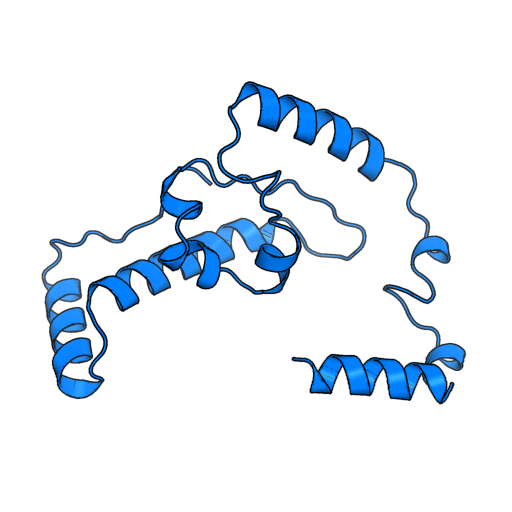 1 89 ? -6.630 12.911 -3.356 1.00 93.94 89 LEU A O 1
ATOM 749 N N . SER A 1 90 ? -8.507 14.116 -3.026 1.00 95.75 90 SER A N 1
ATOM 750 C CA . SER A 1 90 ? -7.852 15.420 -2.980 1.00 95.75 90 SER A CA 1
ATOM 751 C C . SER A 1 90 ? -7.146 15.639 -1.636 1.00 95.75 90 SER A C 1
ATOM 753 O O . SER A 1 90 ? -7.421 14.975 -0.631 1.00 95.75 90 SER A O 1
ATOM 755 N N . THR A 1 91 ? -6.227 16.605 -1.595 1.00 94.31 91 THR A N 1
ATOM 756 C CA . THR A 1 91 ? -5.492 16.948 -0.369 1.00 94.31 91 THR A CA 1
ATOM 757 C C . THR A 1 91 ? -6.431 17.377 0.761 1.00 94.31 91 THR A C 1
ATOM 759 O O . THR A 1 91 ? -6.225 16.995 1.911 1.00 94.31 91 THR A O 1
ATOM 762 N N . GLU A 1 92 ? -7.484 18.134 0.449 1.00 96.69 92 GLU A N 1
ATOM 763 C CA . GLU A 1 92 ? -8.440 18.627 1.446 1.00 96.69 92 GLU A CA 1
ATOM 764 C C . GLU A 1 92 ? -9.288 17.497 2.037 1.00 96.69 92 GLU A C 1
ATOM 766 O O . GLU A 1 92 ? -9.405 17.389 3.261 1.00 96.69 92 GLU A O 1
ATOM 771 N N . GLU A 1 93 ? -9.813 16.605 1.190 1.00 95.31 93 GLU A N 1
ATOM 772 C CA . GLU A 1 93 ? -10.564 15.424 1.630 1.00 95.31 93 GLU A CA 1
ATOM 773 C C . GLU A 1 93 ? -9.699 14.516 2.505 1.00 95.31 93 GLU A C 1
ATOM 775 O O . GLU A 1 93 ? -10.128 14.092 3.582 1.00 95.31 93 GLU A O 1
ATOM 780 N N . ALA A 1 94 ? -8.452 14.271 2.088 1.00 95.19 94 ALA A N 1
ATOM 781 C CA . ALA A 1 94 ? -7.508 13.476 2.860 1.00 95.19 94 ALA A CA 1
ATOM 782 C C . ALA A 1 94 ? -7.283 14.078 4.255 1.00 95.19 94 ALA A C 1
ATOM 784 O O . ALA A 1 94 ? -7.345 13.357 5.252 1.00 95.19 94 ALA A O 1
ATOM 785 N N . VAL A 1 95 ? -7.095 15.398 4.358 1.00 96.38 95 VAL A N 1
ATOM 786 C CA . VAL A 1 95 ? -6.919 16.087 5.647 1.00 96.38 95 VAL A CA 1
ATOM 787 C C . VAL A 1 95 ? -8.166 15.968 6.528 1.00 96.38 95 VAL A C 1
ATOM 789 O O . VAL A 1 95 ? -8.036 15.706 7.727 1.00 96.38 95 VAL A O 1
ATOM 792 N N . GLN A 1 96 ? -9.368 16.128 5.969 1.00 96.25 96 GLN A N 1
ATOM 793 C CA . GLN A 1 96 ? -10.624 15.992 6.719 1.00 96.25 96 GLN A CA 1
ATOM 794 C C . GLN A 1 96 ? -10.803 14.575 7.279 1.00 96.25 96 GLN A C 1
ATOM 796 O O . GLN A 1 96 ? -11.102 14.405 8.466 1.00 96.25 96 GLN A O 1
ATOM 801 N N . ILE A 1 97 ? -10.552 13.558 6.451 1.00 95.31 97 ILE A N 1
ATOM 802 C CA . ILE A 1 97 ? -10.616 12.147 6.849 1.00 95.31 97 ILE A CA 1
ATOM 803 C C . ILE A 1 97 ? -9.593 11.861 7.953 1.00 95.31 97 ILE A C 1
ATOM 805 O O . ILE A 1 97 ? -9.953 11.307 8.992 1.00 95.31 97 ILE A O 1
ATOM 809 N N . CYS A 1 98 ? -8.345 12.307 7.780 1.00 95.44 98 CYS A N 1
ATOM 810 C CA . CYS A 1 98 ? -7.280 12.120 8.765 1.00 95.44 98 CYS A CA 1
ATOM 811 C C . CYS A 1 98 ? -7.628 12.759 10.117 1.00 95.44 98 CYS A C 1
ATOM 813 O O . CYS A 1 98 ? -7.481 12.119 11.157 1.00 95.44 98 CYS A O 1
ATOM 815 N N . LYS A 1 99 ? -8.138 13.999 10.120 1.00 96.19 99 LYS A N 1
ATOM 816 C CA . LYS A 1 99 ? -8.549 14.701 11.349 1.00 96.19 99 LYS A CA 1
ATOM 817 C C . LYS A 1 99 ? -9.651 13.953 12.094 1.00 96.19 99 LYS A C 1
ATOM 819 O O . LYS A 1 99 ? -9.580 13.825 13.316 1.00 96.19 99 LYS A O 1
ATOM 824 N N . ARG A 1 100 ? -10.670 13.469 11.376 1.00 95.75 100 ARG A N 1
ATOM 825 C CA . ARG A 1 100 ? -11.762 12.688 11.973 1.00 95.75 100 ARG A CA 1
ATOM 826 C C . ARG A 1 100 ? -11.238 11.381 12.564 1.00 95.75 100 ARG A C 1
ATOM 828 O O . ARG A 1 100 ? -11.556 11.067 13.706 1.00 95.75 100 ARG A O 1
ATOM 835 N N . TRP A 1 101 ? -10.418 10.665 11.803 1.00 95.06 101 TRP A N 1
ATOM 836 C CA . TRP A 1 101 ? -9.880 9.369 12.198 1.00 95.06 101 TRP A CA 1
ATOM 837 C C . TRP A 1 101 ? -8.975 9.464 13.433 1.00 95.06 101 TRP A C 1
ATOM 839 O O . TRP A 1 101 ? -9.155 8.698 14.376 1.00 95.06 101 TRP A O 1
ATOM 849 N N . LEU A 1 102 ? -8.081 10.458 13.497 1.00 95.44 102 LEU A N 1
ATOM 850 C CA . LEU A 1 102 ? -7.203 10.659 14.658 1.00 95.44 102 LEU A CA 1
ATOM 851 C C . LEU A 1 102 ? -7.985 10.917 15.950 1.00 95.44 102 LEU A C 1
ATOM 853 O O . LEU A 1 102 ? -7.628 10.380 16.990 1.00 95.44 102 LEU A O 1
ATOM 857 N N . ARG A 1 103 ? -9.076 11.693 15.900 1.00 94.75 103 ARG A N 1
ATOM 858 C CA . ARG A 1 103 ? -9.912 11.950 17.089 1.00 94.75 103 ARG A CA 1
ATOM 859 C C . ARG A 1 103 ? -10.611 10.692 17.603 1.00 94.75 103 ARG A C 1
ATOM 861 O O . ARG A 1 103 ? -10.797 10.560 18.809 1.00 94.75 103 ARG A O 1
ATOM 868 N N . GLN A 1 104 ? -11.010 9.801 16.695 1.00 94.31 104 GLN A N 1
ATOM 869 C CA . GLN A 1 104 ? -11.637 8.526 17.046 1.00 94.31 104 GLN A CA 1
ATOM 870 C C . GLN A 1 104 ? -10.618 7.543 17.629 1.00 94.31 104 GLN A C 1
ATOM 872 O O . GLN A 1 104 ? -10.904 6.901 18.630 1.00 94.31 104 GLN A O 1
ATOM 877 N N . MET A 1 105 ? -9.424 7.456 17.038 1.00 91.88 105 MET A N 1
ATOM 878 C CA . MET A 1 105 ? -8.374 6.536 17.495 1.00 91.88 105 MET A CA 1
ATOM 879 C C . MET A 1 105 ? -7.660 7.006 18.769 1.00 91.88 105 MET A C 1
ATOM 881 O O . MET A 1 105 ? -7.095 6.189 19.483 1.00 91.88 105 MET A O 1
ATOM 885 N N . ALA A 1 106 ? -7.691 8.306 19.078 1.00 91.81 106 ALA A N 1
ATOM 886 C CA . ALA A 1 106 ? -7.095 8.862 20.294 1.00 91.81 106 ALA A CA 1
ATOM 887 C C . ALA A 1 106 ? -7.930 8.634 21.570 1.00 91.81 106 ALA A C 1
ATOM 889 O O . ALA A 1 106 ? -7.510 9.058 22.646 1.00 91.81 106 ALA A O 1
ATOM 890 N N . GLN A 1 107 ? -9.107 8.008 21.468 1.00 91.75 107 GLN A N 1
ATOM 891 C CA . GLN A 1 107 ? -9.896 7.630 22.642 1.00 91.75 107 GLN A CA 1
ATOM 892 C C . GLN A 1 107 ? -9.164 6.548 23.458 1.00 91.75 107 GLN A C 1
ATOM 894 O O . GLN A 1 107 ? -8.396 5.772 22.885 1.00 91.75 107 GLN A O 1
ATOM 899 N N . PRO A 1 108 ? -9.366 6.484 24.788 1.00 89.75 108 PRO A N 1
ATOM 900 C CA . PRO A 1 108 ? -8.738 5.460 25.615 1.00 89.75 108 PRO A CA 1
ATOM 901 C C . PRO A 1 108 ? -9.137 4.067 25.117 1.00 89.75 108 PRO A C 1
ATOM 903 O O . PRO A 1 108 ? -10.317 3.736 25.067 1.00 89.75 108 PRO A O 1
ATOM 906 N N . PHE A 1 109 ? -8.138 3.267 24.746 1.00 84.00 109 PHE A N 1
ATOM 907 C CA . PHE A 1 109 ? -8.318 1.897 24.279 1.00 84.00 109 PHE A CA 1
ATOM 908 C C . PHE A 1 109 ? -7.752 0.947 25.329 1.00 84.00 109 PHE A C 1
ATOM 910 O O . PHE A 1 109 ? -6.532 0.804 25.468 1.00 84.00 109 PHE A O 1
ATOM 917 N N . THR A 1 110 ? -8.639 0.366 26.132 1.00 85.19 110 THR A N 1
ATOM 918 C CA . THR A 1 110 ? -8.240 -0.456 27.274 1.00 85.19 110 THR A CA 1
ATOM 919 C C . THR A 1 110 ? -7.917 -1.882 26.837 1.00 85.19 110 THR A C 1
ATOM 921 O O . THR A 1 110 ? -8.194 -2.312 25.717 1.00 85.19 110 THR A O 1
ATOM 924 N N . ARG A 1 111 ? -7.294 -2.654 27.733 1.00 79.44 111 ARG A N 1
ATOM 925 C CA . ARG A 1 111 ? -7.014 -4.073 27.476 1.00 79.44 111 ARG A CA 1
ATOM 926 C C . ARG A 1 111 ? -8.297 -4.901 27.383 1.00 79.44 111 ARG A C 1
ATOM 928 O O . ARG A 1 111 ? -8.301 -5.913 26.691 1.00 79.44 111 ARG A O 1
ATOM 935 N N . GLU A 1 112 ? -9.361 -4.476 28.055 1.00 80.12 112 GLU A N 1
ATOM 936 C CA . GLU A 1 112 ? -10.657 -5.155 28.023 1.00 80.12 112 GLU A CA 1
ATOM 937 C C . GLU A 1 112 ? -11.275 -5.102 26.624 1.00 80.12 112 GLU A C 1
ATOM 939 O O . GLU A 1 112 ? -11.747 -6.122 26.132 1.00 80.12 112 GLU A O 1
ATOM 944 N N . ASP A 1 113 ? -11.113 -3.979 25.921 1.00 79.69 113 ASP A N 1
ATOM 945 C CA . ASP A 1 113 ? -11.563 -3.811 24.533 1.00 79.69 113 ASP A CA 1
ATOM 946 C C . ASP A 1 113 ? -10.805 -4.713 23.536 1.00 79.69 113 ASP A C 1
ATOM 948 O O . ASP A 1 113 ? -11.257 -4.953 22.415 1.00 79.69 113 ASP A O 1
ATOM 952 N N . GLN A 1 114 ? -9.627 -5.218 23.923 1.00 78.19 114 GLN A N 1
ATOM 953 C CA . GLN A 1 114 ? -8.802 -6.111 23.101 1.00 78.19 114 GLN A CA 1
ATOM 954 C C . GLN A 1 114 ? -9.156 -7.589 23.290 1.00 78.19 114 GLN A C 1
ATOM 956 O O . GLN A 1 114 ? -8.885 -8.405 22.397 1.00 78.19 114 GLN A O 1
ATOM 961 N N . LEU A 1 115 ? -9.730 -7.943 24.445 1.00 79.88 115 LEU A N 1
ATOM 962 C CA . LEU A 1 115 ? -10.035 -9.321 24.814 1.00 79.88 115 LEU A CA 1
ATOM 963 C C . LEU A 1 115 ? -11.107 -9.902 23.884 1.00 79.88 115 LEU A C 1
ATOM 965 O O . LEU A 1 115 ? -12.187 -9.348 23.716 1.00 79.88 115 LEU A O 1
ATOM 969 N N . GLY A 1 116 ? -10.805 -11.047 23.274 1.00 69.31 116 GLY A N 1
ATOM 970 C CA . GLY A 1 116 ? -11.712 -11.752 22.365 1.00 69.31 116 GLY A CA 1
ATOM 971 C C . GLY A 1 116 ? -11.661 -11.298 20.902 1.00 69.31 116 GLY A C 1
ATOM 972 O O . GLY A 1 116 ? -12.240 -11.979 20.057 1.00 69.31 116 GLY A O 1
ATOM 973 N N . VAL A 1 117 ? -10.946 -10.211 20.577 1.00 76.94 117 VAL A N 1
ATOM 974 C CA . VAL A 1 117 ? -10.721 -9.774 19.184 1.00 76.94 117 VAL A CA 1
ATOM 975 C C . VAL A 1 117 ? -9.250 -9.892 18.800 1.00 76.94 117 VAL A C 1
ATOM 977 O O . VAL A 1 117 ? -8.908 -10.605 17.860 1.00 76.94 117 VAL A O 1
ATOM 980 N N . SER A 1 118 ? -8.370 -9.181 19.508 1.00 80.25 118 SER A N 1
ATOM 981 C CA . SER A 1 118 ? -6.936 -9.116 19.197 1.00 80.25 118 SER A CA 1
ATOM 982 C C . SER A 1 118 ? -6.060 -9.811 20.239 1.00 80.25 118 SER A C 1
ATOM 984 O O . SER A 1 118 ? -4.942 -10.207 19.908 1.00 80.25 118 SER A O 1
ATOM 986 N N . LEU A 1 119 ? -6.569 -9.997 21.461 1.00 84.56 119 LEU A N 1
ATOM 987 C CA . LEU A 1 119 ? -5.911 -10.704 22.555 1.00 84.56 119 LEU A CA 1
ATOM 988 C C . LEU A 1 119 ? -6.813 -11.842 23.048 1.00 84.56 119 LEU A C 1
ATOM 990 O O . LEU A 1 119 ? -8.002 -11.642 23.284 1.00 84.56 119 LEU A O 1
ATOM 994 N N . LEU A 1 120 ? -6.247 -13.038 23.204 1.00 85.25 120 LEU A N 1
ATOM 995 C CA . LEU A 1 120 ? -6.970 -14.230 23.649 1.00 85.25 120 LEU A CA 1
ATOM 996 C C . LEU A 1 120 ? -6.457 -14.683 25.016 1.00 85.25 120 LEU A C 1
ATOM 998 O O . LEU A 1 120 ? -5.253 -14.686 25.273 1.00 85.25 120 LEU A O 1
ATOM 1002 N N . THR A 1 121 ? -7.379 -15.073 25.890 1.00 87.69 121 THR A N 1
ATOM 1003 C CA . THR A 1 121 ? -7.057 -15.736 27.162 1.00 87.69 121 THR A CA 1
ATOM 1004 C C . THR A 1 121 ? -6.931 -17.246 26.977 1.00 87.69 121 THR A C 1
ATOM 1006 O O . THR A 1 121 ? -7.426 -17.810 26.002 1.00 87.69 121 THR A O 1
ATOM 1009 N N . LEU A 1 122 ? -6.297 -17.920 27.941 1.00 86.94 122 LEU A N 1
ATOM 1010 C CA . LEU A 1 122 ? -6.137 -19.379 27.928 1.00 86.94 122 LEU A CA 1
ATOM 1011 C C . LEU A 1 122 ? -7.497 -20.088 27.830 1.00 86.94 122 LEU A C 1
ATOM 1013 O O . LEU A 1 122 ? -7.672 -20.977 27.003 1.00 86.94 122 LEU A O 1
ATOM 1017 N N . GLN A 1 123 ? -8.483 -19.630 28.603 1.00 85.44 123 GLN A N 1
ATOM 1018 C CA . GLN A 1 123 ? -9.839 -20.183 28.575 1.00 85.44 123 GLN A CA 1
ATOM 1019 C C . GLN A 1 123 ? -10.495 -20.016 27.197 1.00 85.44 123 GLN A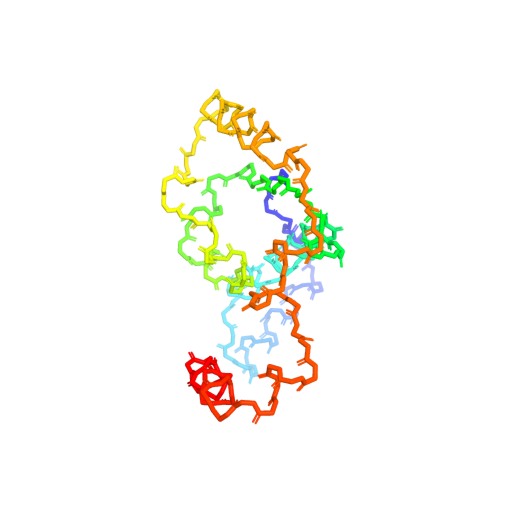 C 1
ATOM 1021 O O . GLN A 1 123 ? -11.074 -20.963 26.680 1.00 85.44 123 GLN A O 1
ATOM 1026 N N . GLN A 1 124 ? -10.343 -18.848 26.562 1.00 82.62 124 GLN A N 1
ATOM 1027 C CA . GLN A 1 124 ? -10.877 -18.603 25.217 1.00 82.62 124 GLN A CA 1
ATOM 1028 C C . GLN A 1 124 ? -10.199 -19.463 24.141 1.00 82.62 124 GLN A C 1
ATOM 1030 O O . GLN A 1 124 ? -10.853 -19.841 23.177 1.00 82.62 124 GLN A O 1
ATOM 1035 N N . LEU A 1 125 ? -8.914 -19.792 24.294 1.00 84.44 125 LEU A N 1
ATOM 1036 C CA . LEU A 1 125 ? -8.187 -20.676 23.371 1.00 84.44 125 LEU A CA 1
ATOM 1037 C C . LEU A 1 125 ? -8.632 -22.142 23.458 1.00 84.44 125 LEU A C 1
ATOM 1039 O O . LEU A 1 125 ? -8.551 -22.872 22.470 1.00 84.44 125 LEU A O 1
ATOM 1043 N N . GLN A 1 126 ? -9.077 -22.583 24.635 1.00 87.56 126 GLN A N 1
ATOM 1044 C CA . GLN A 1 126 ? -9.575 -23.945 24.843 1.00 87.56 126 GLN A CA 1
ATOM 1045 C C . GLN A 1 126 ? -10.995 -24.146 24.299 1.00 87.56 126 GLN A C 1
ATOM 1047 O O . GLN A 1 126 ? -11.410 -25.284 24.092 1.00 87.56 126 GLN A O 1
ATOM 1052 N N . SER A 1 127 ? -11.731 -23.065 24.033 1.00 88.81 127 SER A N 1
ATOM 1053 C CA . SER A 1 127 ? -13.061 -23.135 23.436 1.00 88.81 127 SER A CA 1
ATOM 1054 C C . SER A 1 127 ? -13.003 -23.641 21.993 1.00 88.81 127 SER A C 1
ATOM 1056 O O . SER A 1 127 ? -12.366 -23.033 21.130 1.00 88.81 127 SER A O 1
ATOM 1058 N N . GLN A 1 128 ? -13.756 -24.704 21.713 1.00 82.44 128 GLN A N 1
ATOM 1059 C CA . GLN A 1 128 ? -13.844 -25.336 20.392 1.00 82.44 128 GLN A CA 1
ATOM 1060 C C . GLN A 1 128 ? -14.305 -24.348 19.302 1.00 82.44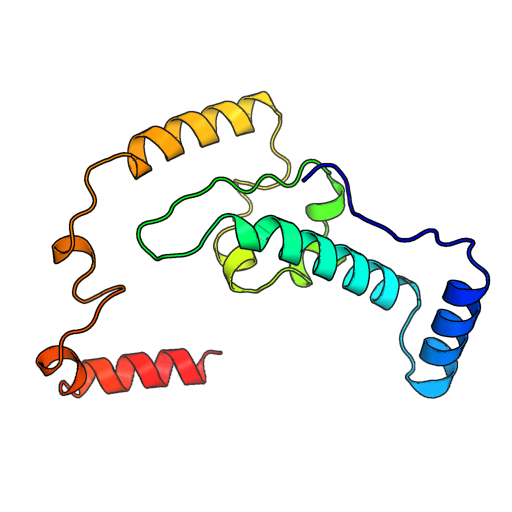 128 GLN A C 1
ATOM 1062 O O . GLN A 1 128 ? -13.741 -24.305 18.215 1.00 82.44 128 GLN A O 1
ATOM 1067 N N . GLU A 1 129 ? -15.221 -23.432 19.635 1.00 82.69 129 GLU A N 1
ATOM 1068 C CA . GLU A 1 129 ? -15.677 -22.374 18.719 1.00 82.69 129 GLU A CA 1
ATOM 1069 C C . GLU A 1 129 ? -14.566 -21.414 18.263 1.00 82.69 129 GLU A C 1
ATOM 1071 O O . GLU A 1 129 ? -14.605 -20.890 17.147 1.00 82.69 129 GLU A O 1
ATOM 1076 N N . GLN A 1 130 ? -13.594 -21.126 19.134 1.00 82.06 130 GLN A N 1
ATOM 1077 C CA . GLN A 1 130 ? -12.478 -20.239 18.803 1.00 82.06 130 GLN A CA 1
ATOM 1078 C C . GLN A 1 130 ? -11.438 -20.972 17.956 1.00 82.06 130 GLN A C 1
ATOM 1080 O O . GLN A 1 130 ? -10.881 -20.372 17.039 1.00 82.06 130 GLN A O 1
ATOM 1085 N N . GLN A 1 131 ? -11.240 -22.270 18.196 1.00 81.25 131 GLN A N 1
ATOM 1086 C CA . GLN A 1 131 ? -10.397 -23.120 17.354 1.00 81.25 131 GLN A CA 1
ATOM 1087 C C . GLN A 1 131 ? -10.962 -23.205 15.932 1.00 81.25 131 GLN A C 1
ATOM 1089 O O . GLN A 1 131 ? -10.258 -22.867 14.981 1.00 81.25 131 GLN A O 1
ATOM 1094 N N . ASP A 1 132 ? -12.263 -23.469 15.792 1.00 84.56 132 ASP A N 1
ATOM 1095 C CA . ASP A 1 132 ? -12.943 -23.496 14.493 1.00 84.56 132 ASP A CA 1
ATOM 1096 C C . ASP A 1 132 ? -12.864 -22.146 13.758 1.00 84.56 132 ASP A C 1
ATOM 1098 O O . ASP A 1 132 ? -12.737 -22.090 12.531 1.00 84.56 132 ASP A O 1
ATOM 1102 N N . LYS A 1 133 ? -12.950 -21.023 14.487 1.00 84.62 133 LYS A N 1
ATOM 1103 C CA . LYS A 1 133 ? -12.790 -19.677 13.908 1.00 84.62 133 LYS A CA 1
ATOM 1104 C C . LYS A 1 133 ? -11.376 -19.443 13.382 1.00 84.62 133 LYS A C 1
ATOM 1106 O O . LYS A 1 133 ? -11.230 -18.883 12.294 1.00 84.62 133 LYS A O 1
ATOM 1111 N N . ILE A 1 134 ? -10.356 -19.852 14.136 1.00 83.00 134 ILE A N 1
ATOM 1112 C CA . ILE A 1 134 ? -8.954 -19.719 13.729 1.00 83.00 134 ILE A CA 1
ATOM 1113 C C . ILE A 1 134 ? -8.687 -20.594 12.501 1.00 83.00 134 ILE A C 1
ATOM 1115 O O . ILE A 1 134 ? -8.125 -20.103 11.524 1.00 83.00 134 ILE A O 1
ATOM 1119 N N . GLU A 1 135 ? -9.153 -21.844 12.496 1.00 84.88 135 GLU A N 1
ATOM 1120 C CA . GLU A 1 135 ? -9.004 -22.748 11.350 1.00 84.88 135 GLU A CA 1
ATOM 1121 C C . GLU A 1 135 ? -9.671 -22.189 10.090 1.00 84.88 135 GLU A C 1
ATOM 1123 O O . GLU A 1 135 ? -9.044 -22.132 9.032 1.00 84.88 135 GLU A O 1
ATOM 1128 N N . LYS A 1 136 ? -10.898 -21.663 10.198 1.00 83.56 136 LYS A N 1
ATOM 1129 C CA . LYS A 1 136 ? -11.583 -21.009 9.069 1.00 83.56 136 LYS A CA 1
ATOM 1130 C C . LYS A 1 136 ? -10.809 -19.802 8.532 1.00 83.56 136 LYS A C 1
ATOM 1132 O O . LYS A 1 136 ? -10.746 -19.621 7.317 1.00 83.56 136 LYS A O 1
ATOM 1137 N N . GLN A 1 137 ? -10.193 -18.996 9.402 1.00 76.69 137 GLN A N 1
ATOM 1138 C CA . GLN A 1 137 ? -9.343 -17.874 8.978 1.00 76.69 137 GLN A CA 1
ATOM 1139 C C . GLN A 1 137 ? -8.034 -18.322 8.316 1.00 76.69 137 GLN A C 1
ATOM 1141 O O . GLN A 1 137 ? -7.522 -17.610 7.453 1.00 76.69 137 GLN A O 1
ATOM 1146 N N . VAL A 1 138 ? -7.478 -19.472 8.709 1.00 74.25 138 VAL A N 1
ATOM 1147 C CA . VAL A 1 138 ? -6.290 -20.054 8.065 1.00 74.25 138 VAL A CA 1
ATOM 1148 C C . VAL A 1 138 ? -6.644 -20.619 6.692 1.00 74.25 138 VAL A C 1
ATOM 1150 O O . VAL A 1 138 ? -5.916 -20.372 5.740 1.00 74.25 138 VAL A O 1
ATOM 1153 N N . ILE A 1 139 ? -7.776 -21.314 6.567 1.00 67.00 139 ILE A N 1
ATOM 1154 C CA . ILE A 1 139 ? -8.217 -21.939 5.310 1.00 67.00 139 ILE A CA 1
ATOM 1155 C C . ILE A 1 139 ? -8.647 -20.891 4.269 1.00 67.00 139 ILE A C 1
ATOM 1157 O O . ILE A 1 139 ? -8.500 -21.115 3.071 1.00 67.00 139 ILE A O 1
ATOM 1161 N N . GLN A 1 140 ? -9.154 -19.730 4.700 1.00 54.56 140 GLN A N 1
ATOM 1162 C CA . GLN A 1 140 ? -9.479 -18.614 3.801 1.00 54.56 140 GLN A CA 1
ATOM 1163 C C . GLN A 1 140 ? -8.256 -17.805 3.315 1.00 54.56 140 GLN A C 1
ATOM 1165 O O . GLN A 1 140 ? -8.430 -16.927 2.466 1.00 54.56 140 GLN A O 1
ATOM 1170 N N . LYS A 1 141 ? -7.044 -18.046 3.838 1.00 45.91 141 LYS A N 1
ATOM 1171 C CA . LYS A 1 141 ? -5.817 -17.334 3.430 1.00 45.91 141 LYS A CA 1
ATOM 1172 C C . LYS A 1 141 ? -5.139 -17.963 2.220 1.00 45.91 141 LYS A C 1
ATOM 1174 O O . LYS A 1 141 ? -4.693 -17.151 1.365 1.00 45.91 141 LYS A O 1
#

Sequence (141 aa):
MFGIPYVFTQSRILKARLDYLRDQFQIRENDFLTFDAMRHAAQCVGRALRGKTDYGIMIFADKRFSRADKRSKLPRWIQEHLKDSFCNLSTEEAVQICKRWLRQMAQPFTREDQLGVSLLTLQQLQSQEQQDKIEKQVIQK

Organism: Manduca sexta (NCBI:txid7130)

InterPro domains:
  IPR006555 ATP-dependent helicase, C-terminal [PF13307] (1-80)
  IPR006555 ATP-dependent helicase, C-terminal [SM00491] (1-67)
  IPR045028 Helicase superfamily 1/2, DinG/Rad3-like [PTHR11472] (1-102)

pLDDT: mean 89.85, std 7.37, range [45.91, 97.0]